Protein AF-D4M5F4-F1 (afdb_monomer_lite)

Structure (mmCIF, N/CA/C/O backbone):
data_AF-D4M5F4-F1
#
_entry.id   AF-D4M5F4-F1
#
loop_
_atom_site.group_PDB
_atom_site.id
_atom_site.type_symbol
_atom_site.label_atom_id
_atom_site.label_alt_id
_atom_site.label_comp_id
_atom_site.label_asym_id
_atom_site.label_entity_id
_atom_site.label_seq_id
_atom_site.pdbx_PDB_ins_code
_atom_site.Cartn_x
_atom_site.Cartn_y
_atom_site.Cartn_z
_atom_site.occupancy
_atom_site.B_iso_or_equiv
_atom_site.auth_seq_id
_atom_site.auth_comp_id
_atom_site.auth_asym_id
_atom_site.auth_atom_id
_atom_site.pdbx_PDB_model_num
ATOM 1 N N . MET A 1 1 ? 16.122 -7.201 18.922 1.00 44.66 1 MET A N 1
ATOM 2 C CA . MET A 1 1 ? 15.321 -6.010 19.275 1.00 44.66 1 MET A CA 1
ATOM 3 C C . MET A 1 1 ? 13.941 -6.218 18.675 1.00 44.66 1 MET A C 1
ATOM 5 O O . MET A 1 1 ? 13.839 -6.291 17.459 1.00 44.66 1 MET A O 1
ATOM 9 N N . THR A 1 2 ? 12.911 -6.448 19.488 1.00 45.41 2 THR A N 1
ATOM 10 C CA . THR A 1 2 ? 11.546 -6.635 18.977 1.00 45.41 2 THR A CA 1
ATOM 11 C C . THR A 1 2 ? 11.038 -5.280 18.505 1.00 45.41 2 THR A C 1
ATOM 13 O O . THR A 1 2 ? 10.791 -4.398 19.324 1.00 45.41 2 THR A O 1
ATOM 16 N N . THR A 1 3 ? 10.941 -5.070 17.193 1.00 58.53 3 THR A N 1
ATOM 17 C CA . THR A 1 3 ? 10.332 -3.855 16.645 1.00 58.53 3 THR A CA 1
ATOM 18 C C . THR A 1 3 ? 8.853 -3.871 17.018 1.00 58.53 3 THR A C 1
ATOM 20 O O . THR A 1 3 ? 8.073 -4.641 16.456 1.00 58.53 3 THR A O 1
ATOM 23 N N . TYR A 1 4 ? 8.460 -3.072 18.011 1.00 69.38 4 TYR A N 1
ATOM 24 C CA . TYR A 1 4 ? 7.067 -2.972 18.434 1.00 69.38 4 TYR A CA 1
ATOM 25 C C . TYR A 1 4 ? 6.249 -2.287 17.340 1.00 69.38 4 TYR A C 1
ATOM 27 O O . TYR A 1 4 ? 6.247 -1.065 17.201 1.00 69.38 4 TYR A O 1
ATOM 35 N N . ARG A 1 5 ? 5.537 -3.096 16.557 1.00 83.81 5 ARG A N 1
ATOM 36 C CA . ARG A 1 5 ? 4.555 -2.627 15.583 1.00 83.81 5 ARG A CA 1
ATOM 37 C C . ARG A 1 5 ? 3.317 -2.151 16.339 1.00 83.81 5 ARG A C 1
ATOM 39 O O . ARG A 1 5 ? 2.621 -2.947 16.968 1.00 83.81 5 ARG A O 1
ATOM 46 N N . THR A 1 6 ? 3.037 -0.854 16.313 1.00 88.44 6 THR A N 1
ATOM 47 C CA . THR A 1 6 ? 1.897 -0.263 17.041 1.00 88.44 6 THR A CA 1
ATOM 48 C C . THR A 1 6 ? 0.865 0.365 16.117 1.00 88.44 6 THR A C 1
ATOM 50 O O . THR A 1 6 ? -0.289 0.506 16.524 1.00 88.44 6 THR A O 1
ATOM 53 N N . LYS A 1 7 ? 1.249 0.676 14.874 1.00 93.06 7 LYS A N 1
ATOM 54 C CA . LYS A 1 7 ? 0.436 1.451 13.937 1.00 93.06 7 LYS A CA 1
ATOM 55 C C . LYS A 1 7 ? -0.556 0.598 13.153 1.00 93.06 7 LYS A C 1
ATOM 57 O O . LYS A 1 7 ? -0.426 -0.629 13.068 1.00 93.06 7 LYS A O 1
ATOM 62 N N . THR A 1 8 ? -1.542 1.270 12.580 1.00 94.19 8 THR A N 1
ATOM 63 C CA . THR A 1 8 ? -2.450 0.722 11.578 1.00 94.19 8 THR A CA 1
ATOM 64 C C . THR A 1 8 ? -2.150 1.403 10.257 1.00 94.19 8 THR A C 1
ATOM 66 O O . THR A 1 8 ? -2.152 2.624 10.174 1.00 94.19 8 THR A O 1
ATOM 69 N N . TYR A 1 9 ? -1.865 0.603 9.239 1.00 94.62 9 TYR A N 1
ATOM 70 C CA . TYR A 1 9 ? -1.659 1.082 7.885 1.00 94.62 9 TYR A CA 1
ATOM 71 C C . TYR A 1 9 ? -2.995 1.071 7.149 1.00 94.62 9 TYR A C 1
ATOM 73 O O . TYR A 1 9 ? -3.608 0.008 7.065 1.00 94.62 9 TYR A O 1
ATOM 81 N N . ILE A 1 10 ? -3.433 2.209 6.617 1.00 94.19 10 ILE A N 1
ATOM 82 C CA . ILE A 1 10 ? -4.655 2.309 5.811 1.00 94.19 10 ILE A CA 1
ATOM 83 C C . ILE A 1 10 ? -4.261 2.462 4.341 1.00 94.19 10 ILE A C 1
ATOM 85 O O . ILE A 1 10 ? -3.580 3.412 3.978 1.00 94.19 10 ILE A O 1
ATOM 89 N N . ALA A 1 11 ? -4.669 1.513 3.506 1.00 93.19 11 ALA A N 1
ATOM 90 C CA . ALA A 1 11 ? -4.480 1.538 2.062 1.00 93.19 11 ALA A CA 1
ATOM 91 C C . ALA A 1 11 ? -5.835 1.663 1.363 1.00 93.19 11 ALA A C 1
ATOM 93 O O . ALA A 1 11 ? -6.812 1.038 1.778 1.00 93.19 11 ALA A O 1
ATOM 94 N N . GLY A 1 12 ? -5.881 2.427 0.279 1.00 90.81 12 GLY A N 1
ATOM 95 C CA . GLY A 1 12 ? -7.082 2.649 -0.517 1.00 90.81 12 GLY A CA 1
ATOM 96 C C . GLY A 1 12 ? -6.772 3.505 -1.736 1.00 90.81 12 GLY A C 1
ATOM 97 O O . GLY A 1 12 ? -5.662 4.026 -1.878 1.00 90.81 12 GLY A O 1
ATOM 98 N N . ASP A 1 13 ? -7.750 3.630 -2.626 1.00 88.25 13 ASP A N 1
ATOM 99 C CA . ASP A 1 13 ? -7.685 4.604 -3.708 1.00 88.25 13 ASP A CA 1
ATOM 100 C C . ASP A 1 13 ? -8.030 5.980 -3.133 1.00 88.25 13 ASP A C 1
ATOM 102 O O . ASP A 1 13 ? -9.199 6.327 -3.032 1.00 88.25 13 ASP A O 1
ATOM 106 N N . TRP A 1 14 ? -7.026 6.738 -2.683 1.00 80.12 14 TRP A N 1
ATOM 107 C CA . TRP A 1 14 ? -7.248 8.020 -2.002 1.00 80.12 14 TRP A CA 1
ATOM 108 C C . TRP A 1 14 ? -8.072 9.015 -2.826 1.00 80.12 14 TRP A C 1
ATOM 110 O O . TRP A 1 14 ? -8.826 9.773 -2.232 1.00 80.12 14 TRP A O 1
ATOM 120 N N . ASP A 1 15 ? -8.003 8.971 -4.160 1.00 82.62 15 ASP A N 1
ATOM 121 C CA . ASP A 1 15 ? -8.770 9.881 -5.020 1.00 82.62 15 ASP A CA 1
ATOM 122 C C . ASP A 1 15 ? -10.278 9.567 -5.000 1.00 82.62 15 ASP A C 1
ATOM 124 O O . ASP A 1 15 ? -11.109 10.456 -5.188 1.00 82.62 15 ASP A O 1
ATOM 128 N N . HIS A 1 16 ? -10.648 8.303 -4.770 1.00 82.44 16 HIS A N 1
ATOM 129 C CA . HIS A 1 16 ? -12.034 7.832 -4.862 1.00 82.44 16 HIS A CA 1
ATOM 130 C C . HIS A 1 16 ? -12.624 7.372 -3.525 1.00 82.44 16 HIS A C 1
ATOM 132 O O . HIS A 1 16 ? -13.846 7.351 -3.385 1.00 82.44 16 HIS A O 1
ATOM 138 N N . ASP A 1 17 ? -11.792 7.007 -2.550 1.00 84.56 17 ASP A N 1
ATOM 139 C CA . ASP A 1 17 ? -12.151 6.376 -1.273 1.00 84.56 17 ASP A CA 1
ATOM 140 C C . ASP A 1 17 ? -11.797 7.251 -0.051 1.00 84.56 17 ASP A C 1
ATOM 142 O O . ASP A 1 17 ? -11.852 6.777 1.089 1.00 84.56 17 ASP A O 1
ATOM 146 N N . GLU A 1 18 ? -11.447 8.526 -0.259 1.00 86.62 18 GLU A N 1
ATOM 147 C CA . GLU A 1 18 ? -11.066 9.460 0.812 1.00 86.62 18 GLU A CA 1
ATOM 148 C C . GLU A 1 18 ? -12.129 9.566 1.916 1.00 86.62 18 GLU A C 1
ATOM 150 O O . GLU A 1 18 ? -11.822 9.584 3.104 1.00 86.62 18 GLU A O 1
ATOM 155 N N . ASP A 1 19 ? -13.408 9.583 1.545 1.00 88.38 19 ASP A N 1
ATOM 156 C CA . ASP A 1 19 ? -14.544 9.632 2.468 1.00 88.38 19 ASP A CA 1
ATOM 157 C C . ASP A 1 19 ? -14.581 8.431 3.426 1.00 88.38 19 ASP A C 1
ATOM 159 O O . ASP A 1 19 ? -14.917 8.591 4.603 1.00 88.38 19 ASP A O 1
ATOM 163 N N . ALA A 1 20 ? -14.205 7.239 2.955 1.00 89.31 20 ALA A N 1
ATOM 164 C CA . ALA A 1 20 ? -14.119 6.041 3.781 1.00 89.31 20 ALA A CA 1
ATOM 165 C C . ALA A 1 20 ? -12.938 6.124 4.759 1.00 89.31 20 ALA A C 1
ATOM 167 O O . ALA A 1 20 ? -13.088 5.757 5.928 1.00 89.31 20 ALA A O 1
ATOM 168 N N . VAL A 1 21 ? -11.795 6.662 4.318 1.00 89.44 21 VAL A N 1
ATOM 169 C CA . VAL A 1 21 ? -10.643 6.929 5.194 1.00 89.44 21 VAL A CA 1
ATOM 170 C C . VAL A 1 21 ? -11.017 7.961 6.260 1.00 89.44 21 VAL A C 1
ATOM 172 O O . VAL A 1 21 ? -10.882 7.705 7.457 1.00 89.44 21 VAL A O 1
ATOM 175 N N . ASN A 1 22 ? -11.603 9.083 5.846 1.00 90.12 22 ASN A N 1
ATOM 176 C CA . ASN A 1 22 ? -12.067 10.149 6.729 1.00 90.12 22 ASN A CA 1
ATOM 177 C C . ASN A 1 22 ? -13.099 9.636 7.745 1.00 90.12 22 ASN A C 1
ATOM 179 O O . ASN A 1 22 ? -13.077 10.028 8.913 1.00 90.12 22 ASN A O 1
ATOM 183 N N . LYS A 1 23 ? -13.978 8.707 7.347 1.00 90.69 23 LYS A N 1
ATOM 184 C CA . LYS A 1 23 ? -14.933 8.071 8.264 1.00 90.69 23 LYS A CA 1
ATOM 185 C C . LYS A 1 23 ? -14.244 7.207 9.322 1.00 90.69 23 LYS A C 1
ATOM 187 O O . LYS A 1 23 ? -14.662 7.243 10.478 1.00 90.69 23 LYS A O 1
ATOM 192 N N . LEU A 1 24 ? -13.191 6.468 8.960 1.00 90.75 24 LEU A N 1
ATOM 193 C CA . LEU A 1 24 ? -12.401 5.693 9.922 1.00 90.75 24 LEU A CA 1
ATOM 194 C C . LEU A 1 24 ? -11.733 6.595 10.962 1.00 90.75 24 LEU A C 1
ATOM 196 O O . LEU A 1 24 ? -11.786 6.265 12.145 1.00 90.75 24 LEU A O 1
ATOM 200 N N . HIS A 1 25 ? -11.168 7.734 10.547 1.00 91.38 25 HIS A N 1
ATOM 201 C CA . HIS A 1 25 ? -10.618 8.722 11.481 1.00 91.38 25 HIS A CA 1
ATOM 202 C C . HIS A 1 25 ? -11.704 9.300 12.397 1.00 91.38 25 HIS A C 1
ATOM 204 O O . HIS A 1 25 ? -11.543 9.293 13.612 1.00 91.38 25 HIS A O 1
ATOM 210 N N . GLN A 1 26 ? -12.870 9.671 11.855 1.00 90.56 26 GLN A N 1
ATOM 211 C CA . GLN A 1 26 ? -13.995 10.154 12.672 1.00 90.56 26 GLN A CA 1
ATOM 212 C C . GLN A 1 26 ? -14.444 9.137 13.729 1.00 90.56 26 GLN A C 1
ATOM 214 O O . GLN A 1 26 ? -14.779 9.516 14.849 1.00 90.56 26 GLN A O 1
ATOM 219 N N . TRP A 1 27 ? -14.483 7.845 13.393 1.00 90.19 27 TRP A N 1
ATOM 220 C CA . TRP A 1 27 ? -14.821 6.801 14.364 1.00 90.19 27 TRP A CA 1
ATOM 221 C C . TRP A 1 27 ? -13.722 6.568 15.394 1.00 90.19 27 TRP A C 1
ATOM 223 O O . TRP A 1 27 ? -14.041 6.255 16.535 1.00 90.19 27 TRP A O 1
ATOM 233 N N . ASN A 1 28 ? -12.460 6.727 15.001 1.00 91.62 28 ASN A N 1
ATOM 234 C CA . ASN A 1 28 ? -11.304 6.615 15.884 1.00 91.62 28 ASN A CA 1
ATOM 235 C C . ASN A 1 28 ? -11.243 7.734 16.930 1.00 91.62 28 ASN A C 1
ATOM 237 O O . ASN A 1 28 ? -10.854 7.492 18.068 1.00 91.62 28 ASN A O 1
ATOM 241 N N . ASP A 1 29 ? -11.643 8.942 16.536 1.00 89.06 29 ASP A N 1
ATOM 242 C CA . ASP A 1 29 ? -11.613 10.135 17.389 1.00 89.06 29 ASP A CA 1
ATOM 243 C C . ASP A 1 29 ? -12.891 10.280 18.235 1.00 89.06 29 ASP A C 1
ATOM 245 O O . ASP A 1 29 ? -12.997 11.145 19.106 1.00 89.06 29 ASP A O 1
ATOM 249 N N . SER A 1 30 ? -13.892 9.435 17.981 1.00 86.44 30 SER A N 1
ATOM 250 C CA . SER A 1 30 ? -15.173 9.452 18.672 1.00 86.44 30 SER A CA 1
ATOM 251 C C . SER A 1 30 ? -15.179 8.551 19.906 1.00 86.44 30 SER A C 1
ATOM 253 O O . SER A 1 30 ? -14.795 7.389 19.853 1.00 86.44 30 SER A O 1
ATOM 255 N N . ASN A 1 31 ? -15.781 9.034 20.995 1.00 81.00 31 ASN A N 1
ATOM 256 C CA . ASN A 1 31 ? -16.032 8.230 22.199 1.00 81.00 31 ASN A CA 1
ATOM 257 C C . ASN A 1 31 ? -17.216 7.250 22.055 1.00 81.00 31 ASN A C 1
ATOM 259 O O . ASN A 1 31 ? -17.548 6.543 23.005 1.00 81.00 31 ASN A O 1
ATOM 263 N N . HIS A 1 32 ? -17.891 7.225 20.900 1.00 81.12 32 HIS A N 1
ATOM 264 C CA . HIS A 1 32 ? -19.058 6.368 20.664 1.00 81.12 32 HIS A CA 1
ATOM 265 C C . HIS A 1 32 ? -18.694 4.945 20.222 1.00 81.12 32 HIS A C 1
ATOM 267 O O . HIS A 1 32 ? -19.556 4.067 20.239 1.00 81.12 32 HIS A O 1
ATOM 273 N N . TRP A 1 33 ? -17.439 4.702 19.837 1.00 82.12 33 TRP A N 1
ATOM 274 C CA . TRP A 1 33 ? -16.985 3.419 19.307 1.00 82.12 33 TRP A CA 1
ATOM 275 C C . TRP A 1 33 ? -15.771 2.923 20.083 1.00 82.12 33 TRP A C 1
ATOM 277 O O . TRP A 1 33 ? -14.860 3.682 20.391 1.00 82.12 33 TRP A O 1
ATOM 287 N N . SER A 1 34 ? -15.698 1.618 20.349 1.00 83.25 34 SER A N 1
ATOM 288 C CA . SER A 1 34 ? -14.492 0.986 20.907 1.00 83.25 34 SER A CA 1
ATOM 289 C C . SER A 1 34 ? -13.423 0.754 19.826 1.00 83.25 34 SER A C 1
ATOM 291 O O . SER A 1 34 ? -12.882 -0.347 19.695 1.00 83.25 34 SER A O 1
ATOM 293 N N . LEU A 1 35 ? -13.153 1.777 19.010 1.00 83.81 35 LEU A N 1
ATOM 294 C CA . LEU A 1 35 ? -12.150 1.774 17.952 1.00 83.81 35 LEU A CA 1
ATOM 295 C C . LEU A 1 35 ? -11.024 2.731 18.341 1.00 83.81 35 LEU A C 1
ATOM 297 O O . LEU A 1 35 ? -11.251 3.913 18.550 1.00 83.81 35 LEU A O 1
ATOM 301 N N . THR A 1 36 ? -9.799 2.216 18.422 1.00 87.94 36 THR A N 1
ATOM 302 C CA . THR A 1 36 ? -8.610 3.048 18.637 1.00 87.94 36 THR A CA 1
ATOM 303 C C . THR A 1 36 ? -7.443 2.492 17.833 1.00 87.94 36 THR A C 1
ATOM 305 O O . THR A 1 36 ? -7.062 1.321 17.965 1.00 87.94 36 THR A O 1
ATOM 308 N N . PHE A 1 37 ? -6.859 3.334 16.993 1.00 91.06 37 PHE A N 1
ATOM 309 C CA . PHE A 1 37 ? -5.663 3.073 16.220 1.00 91.06 37 PHE A CA 1
ATOM 310 C C . PHE A 1 37 ? -4.834 4.346 16.052 1.00 91.06 37 PHE A C 1
ATOM 312 O O . PHE A 1 37 ? -5.321 5.460 16.210 1.00 91.06 37 PHE A O 1
ATOM 319 N N . THR A 1 38 ? -3.557 4.161 15.727 1.00 91.69 38 THR A N 1
ATOM 320 C CA . THR A 1 38 ? -2.685 5.252 15.291 1.00 91.69 38 THR A CA 1
ATOM 321 C C . THR A 1 38 ? -2.300 5.002 13.847 1.00 91.69 38 THR A C 1
ATOM 323 O O . THR A 1 38 ? -1.795 3.913 13.547 1.00 91.69 38 THR A O 1
ATOM 326 N N . ASP A 1 39 ? -2.549 5.968 12.970 1.00 91.00 39 ASP A N 1
ATOM 327 C CA . ASP A 1 39 ? -2.269 5.817 11.547 1.00 91.00 39 ASP A CA 1
ATOM 328 C C . ASP A 1 39 ? -0.754 5.806 11.288 1.00 91.00 39 ASP A C 1
ATOM 330 O O . ASP A 1 39 ? 0.027 6.550 11.886 1.00 91.00 39 ASP A O 1
ATOM 334 N N . ALA A 1 40 ? -0.314 4.911 10.410 1.00 91.25 40 ALA A N 1
ATOM 335 C CA . ALA A 1 40 ? 1.057 4.864 9.930 1.00 91.25 40 ALA A CA 1
ATOM 336 C C . ALA A 1 40 ? 1.401 6.040 8.999 1.00 91.25 40 ALA A C 1
ATOM 338 O O . ALA A 1 40 ? 2.580 6.365 8.857 1.00 91.25 40 ALA A O 1
ATOM 339 N N . HIS A 1 41 ? 0.411 6.686 8.379 1.00 85.62 41 HIS A N 1
ATOM 340 C CA . HIS A 1 41 ? 0.600 7.826 7.476 1.00 85.62 41 HIS A CA 1
ATOM 341 C C . HIS A 1 41 ? 1.083 9.091 8.196 1.00 85.62 41 HIS A C 1
ATOM 343 O O . HIS A 1 41 ? 1.768 9.905 7.585 1.00 85.62 41 HIS A O 1
ATOM 349 N N . GLU A 1 42 ? 0.872 9.191 9.510 1.00 82.62 42 GLU A N 1
ATOM 350 C CA . GLU A 1 42 ? 1.406 10.271 10.353 1.00 82.62 42 GLU A CA 1
ATOM 351 C C . GLU A 1 42 ? 2.933 10.198 10.554 1.00 82.62 42 GLU A C 1
ATOM 353 O O . GLU A 1 42 ? 3.557 11.175 10.959 1.00 82.62 42 GLU A O 1
ATOM 358 N N . LEU A 1 43 ? 3.568 9.046 10.290 1.00 73.56 43 LEU A N 1
ATOM 359 C CA . LEU A 1 43 ? 4.997 8.841 10.573 1.00 73.56 43 LEU A CA 1
ATOM 360 C C . LEU A 1 43 ? 5.936 9.559 9.603 1.00 73.56 43 LEU A C 1
ATOM 362 O O . LEU A 1 43 ? 7.094 9.808 9.939 1.00 73.56 43 LEU A O 1
ATOM 366 N N . THR A 1 44 ? 5.491 9.817 8.377 1.00 67.56 44 THR A N 1
ATOM 367 C CA . THR A 1 44 ? 6.347 10.383 7.332 1.00 67.56 44 THR A CA 1
ATOM 368 C C . THR A 1 44 ? 5.538 11.306 6.440 1.00 67.56 44 THR A C 1
ATOM 370 O O . THR A 1 44 ? 4.600 10.847 5.792 1.00 67.56 44 THR A O 1
ATOM 373 N N . GLN A 1 45 ? 5.957 12.564 6.327 1.00 58.09 45 GLN A N 1
ATOM 374 C CA . GLN A 1 45 ? 5.444 13.464 5.298 1.00 58.09 45 GLN A CA 1
ATOM 375 C C . GLN A 1 45 ? 5.980 13.024 3.927 1.00 58.09 45 GLN A C 1
ATOM 377 O O . GLN A 1 45 ? 7.175 12.748 3.772 1.00 58.09 45 GLN A O 1
ATOM 382 N N . ALA A 1 46 ? 5.094 12.893 2.941 1.00 55.09 46 ALA A N 1
ATOM 383 C CA . ALA A 1 46 ? 5.487 12.674 1.554 1.00 55.09 46 ALA A CA 1
ATOM 384 C C . ALA A 1 46 ? 5.841 14.030 0.927 1.00 55.09 46 ALA A C 1
ATOM 386 O O . ALA A 1 46 ? 5.051 14.963 1.010 1.00 55.09 46 ALA A O 1
ATOM 387 N N . ASN A 1 47 ? 7.023 14.144 0.315 1.00 51.78 47 ASN A N 1
ATOM 388 C CA . ASN A 1 47 ? 7.385 15.317 -0.485 1.00 51.78 47 ASN A CA 1
ATOM 389 C C . ASN A 1 47 ? 6.990 15.086 -1.949 1.00 51.78 47 ASN A C 1
ATOM 391 O O . ASN A 1 47 ? 7.280 14.029 -2.515 1.00 51.78 47 ASN A O 1
ATOM 395 N N . ASP A 1 48 ? 6.389 16.104 -2.557 1.00 52.94 48 ASP A N 1
ATOM 396 C CA . ASP A 1 48 ? 5.684 16.055 -3.849 1.00 52.94 48 ASP A CA 1
ATOM 397 C C . ASP A 1 48 ? 6.596 15.813 -5.077 1.00 52.94 48 ASP A C 1
ATOM 399 O O . ASP A 1 48 ? 6.146 15.482 -6.166 1.00 52.94 48 ASP A O 1
ATOM 403 N N . SER A 1 49 ? 7.920 15.909 -4.912 1.00 58.25 49 SER A N 1
ATOM 404 C CA . SER A 1 49 ? 8.918 15.683 -5.976 1.00 58.25 49 SER A CA 1
ATOM 405 C C . SER A 1 49 ? 9.509 14.265 -5.999 1.00 58.25 49 SER A C 1
ATOM 407 O O . SER A 1 49 ? 10.548 14.013 -6.621 1.00 58.25 49 SER A O 1
ATOM 409 N N . SER A 1 50 ? 8.899 13.323 -5.278 1.00 69.69 50 SER A N 1
ATOM 410 C CA . SER A 1 50 ? 9.479 12.001 -5.056 1.00 69.69 50 SER A CA 1
ATOM 411 C C . SER A 1 50 ? 9.230 11.027 -6.215 1.00 69.69 50 SER A C 1
ATOM 413 O O . SER A 1 50 ? 8.147 10.925 -6.777 1.00 69.69 50 SER A O 1
ATOM 415 N N . LEU A 1 51 ? 10.270 10.270 -6.581 1.00 84.50 51 LEU A N 1
ATOM 416 C CA . LEU A 1 51 ? 10.154 9.172 -7.543 1.00 84.50 51 LEU A CA 1
ATOM 417 C C . LEU A 1 51 ? 9.256 8.063 -6.975 1.00 84.50 51 LEU A C 1
ATOM 419 O O . LEU A 1 51 ? 9.327 7.773 -5.780 1.00 84.50 51 LEU A O 1
ATOM 423 N N . ASN A 1 52 ? 8.527 7.347 -7.837 1.00 89.69 52 ASN A N 1
ATOM 424 C CA . ASN A 1 52 ? 7.659 6.233 -7.419 1.00 89.69 52 ASN A CA 1
ATOM 425 C C . ASN A 1 52 ? 8.397 5.182 -6.564 1.00 89.69 52 ASN A C 1
ATOM 427 O O . ASN A 1 52 ? 7.837 4.649 -5.607 1.00 89.69 52 ASN A O 1
ATOM 431 N N . CYS A 1 53 ? 9.671 4.901 -6.861 1.00 87.62 53 CYS A N 1
ATOM 432 C CA . CYS A 1 53 ? 10.499 3.999 -6.053 1.00 87.62 53 CYS A CA 1
ATOM 433 C C . CYS A 1 53 ? 10.801 4.560 -4.651 1.00 87.62 53 CYS A 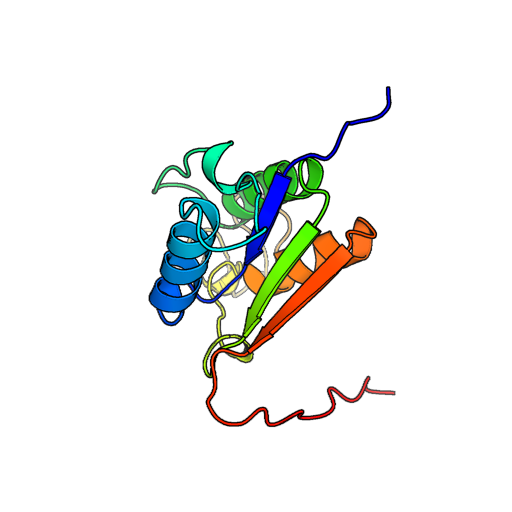C 1
ATOM 435 O O . CYS A 1 53 ? 10.743 3.819 -3.669 1.00 87.62 53 CYS A O 1
ATOM 437 N N . SER A 1 54 ? 11.067 5.864 -4.536 1.00 87.75 54 SER A N 1
ATOM 438 C CA . SER A 1 54 ? 11.264 6.548 -3.254 1.00 87.75 54 SER A CA 1
ATOM 439 C C . SER A 1 54 ? 9.980 6.567 -2.425 1.00 87.75 54 SER A C 1
ATOM 441 O O . SER A 1 54 ? 10.029 6.347 -1.214 1.00 87.75 54 SER A O 1
ATOM 443 N N . ILE A 1 55 ? 8.827 6.755 -3.076 1.00 89.31 55 ILE A N 1
ATOM 444 C CA . ILE A 1 55 ? 7.515 6.659 -2.428 1.00 89.31 55 ILE A CA 1
ATOM 445 C C . ILE A 1 55 ? 7.317 5.242 -1.892 1.00 89.31 55 ILE A C 1
ATOM 447 O O . ILE A 1 55 ? 7.110 5.085 -0.693 1.00 89.31 55 ILE A O 1
ATOM 451 N N . LYS A 1 56 ? 7.506 4.201 -2.713 1.00 91.38 56 LYS A N 1
ATOM 452 C CA . LYS A 1 56 ? 7.426 2.794 -2.274 1.00 91.38 56 LYS A CA 1
ATOM 453 C C . LYS A 1 56 ? 8.351 2.478 -1.095 1.00 91.38 56 LYS A C 1
ATOM 455 O O . LYS A 1 56 ? 7.942 1.785 -0.167 1.00 91.38 56 LYS A O 1
ATOM 460 N N . ALA A 1 57 ? 9.561 3.037 -1.068 1.00 89.69 57 ALA A N 1
ATOM 461 C CA . ALA A 1 57 ? 10.455 2.906 0.082 1.00 89.69 57 ALA A CA 1
ATOM 462 C C . ALA A 1 57 ? 9.881 3.561 1.358 1.00 89.69 57 ALA A C 1
ATOM 464 O O . ALA A 1 57 ? 10.009 3.000 2.446 1.00 89.69 57 ALA A O 1
ATOM 465 N N . SER A 1 58 ? 9.213 4.713 1.241 1.00 89.56 58 SER A N 1
ATOM 466 C CA . SER A 1 58 ? 8.481 5.346 2.351 1.00 89.56 58 SER A CA 1
ATOM 467 C C . SER A 1 58 ? 7.283 4.500 2.807 1.00 89.56 58 SER A C 1
ATOM 469 O O . SER A 1 58 ? 7.125 4.265 4.007 1.00 89.56 58 SER A O 1
ATOM 471 N N . LEU A 1 59 ? 6.499 3.949 1.870 1.00 91.81 59 LEU A N 1
ATOM 472 C CA . LEU A 1 59 ? 5.386 3.037 2.172 1.00 91.81 59 LEU A CA 1
ATOM 473 C C . LEU A 1 59 ? 5.877 1.806 2.944 1.00 91.81 59 LEU A C 1
ATOM 475 O O . LEU A 1 59 ? 5.265 1.412 3.935 1.00 91.81 59 LEU A O 1
ATOM 479 N N . LYS A 1 60 ? 7.032 1.245 2.561 1.00 91.62 60 LYS A N 1
ATOM 480 C CA . LYS A 1 60 ? 7.644 0.116 3.271 1.00 91.62 60 LYS A CA 1
ATOM 481 C C . LYS A 1 60 ? 8.010 0.460 4.716 1.00 91.62 60 LYS A C 1
ATOM 483 O O . LYS A 1 60 ? 7.713 -0.332 5.604 1.00 91.62 60 LYS A O 1
ATOM 488 N N . LYS A 1 61 ? 8.586 1.641 4.971 1.00 90.62 61 LYS A N 1
ATOM 489 C CA . LYS A 1 61 ? 8.900 2.098 6.340 1.00 90.62 61 LYS A CA 1
ATOM 490 C C . LYS A 1 61 ? 7.644 2.202 7.208 1.00 90.62 61 LYS A C 1
ATOM 492 O O . LYS A 1 61 ? 7.651 1.770 8.356 1.00 90.62 61 LYS A O 1
ATOM 497 N N . ARG A 1 62 ? 6.555 2.736 6.648 1.00 91.44 62 ARG A N 1
ATOM 498 C CA . ARG A 1 62 ? 5.249 2.815 7.322 1.00 91.44 62 ARG A CA 1
ATOM 499 C C . ARG A 1 62 ? 4.662 1.426 7.591 1.00 91.44 62 ARG A C 1
ATOM 501 O O . ARG A 1 62 ? 4.168 1.170 8.689 1.00 91.44 62 ARG A O 1
ATOM 508 N N . MET A 1 63 ? 4.775 0.505 6.633 1.00 92.50 63 MET A N 1
ATOM 509 C CA . MET A 1 63 ? 4.367 -0.893 6.802 1.00 92.50 63 MET A CA 1
ATOM 510 C C . MET A 1 63 ? 5.151 -1.584 7.928 1.00 92.50 63 MET A C 1
ATOM 512 O O . MET A 1 63 ? 4.562 -2.267 8.760 1.00 92.50 63 MET A O 1
ATOM 516 N N . ASP A 1 64 ? 6.461 -1.347 8.019 1.00 91.12 64 ASP A N 1
ATOM 517 C CA . ASP A 1 64 ? 7.325 -1.955 9.041 1.00 91.12 64 ASP A CA 1
ATOM 518 C C . ASP A 1 64 ? 6.983 -1.526 10.474 1.00 91.12 64 ASP A C 1
ATOM 520 O O . ASP A 1 64 ? 7.245 -2.275 11.418 1.00 91.12 64 ASP A O 1
ATOM 524 N N . ALA A 1 65 ? 6.344 -0.364 10.641 1.00 91.00 65 ALA A N 1
ATOM 525 C CA . ALA A 1 65 ? 5.826 0.120 11.920 1.00 91.00 65 ALA A CA 1
ATOM 526 C C . ALA A 1 65 ? 4.403 -0.387 12.247 1.00 91.00 65 ALA A C 1
ATOM 528 O O . ALA A 1 65 ? 3.891 -0.149 13.350 1.00 91.00 65 ALA A O 1
ATOM 529 N N . SER A 1 66 ? 3.748 -1.074 11.307 1.00 92.94 66 SER A N 1
ATOM 530 C CA . SER A 1 66 ? 2.317 -1.376 11.355 1.00 92.94 66 SER A CA 1
ATOM 531 C C . SER A 1 66 ? 2.026 -2.807 11.790 1.00 92.94 66 SER A C 1
ATOM 533 O O . SER A 1 66 ? 2.576 -3.766 11.263 1.00 92.94 66 SER A O 1
ATOM 535 N N . LYS A 1 67 ? 1.127 -2.969 12.766 1.00 93.56 67 LYS A N 1
ATOM 536 C CA . LYS A 1 67 ? 0.652 -4.283 13.254 1.00 93.56 67 LYS A CA 1
ATOM 537 C C . LYS A 1 67 ? -0.621 -4.755 12.563 1.00 93.56 67 LYS A C 1
ATOM 539 O O . LYS A 1 67 ? -1.005 -5.916 12.699 1.00 93.56 67 LYS A O 1
ATOM 544 N N . ARG A 1 68 ? -1.311 -3.842 11.882 1.00 94.94 68 ARG A N 1
ATOM 545 C CA . ARG A 1 68 ? -2.548 -4.089 11.141 1.00 94.94 68 ARG A CA 1
ATOM 546 C C . ARG A 1 68 ? -2.474 -3.363 9.809 1.00 94.94 68 ARG A C 1
ATOM 548 O O . ARG A 1 68 ? -1.969 -2.244 9.755 1.00 94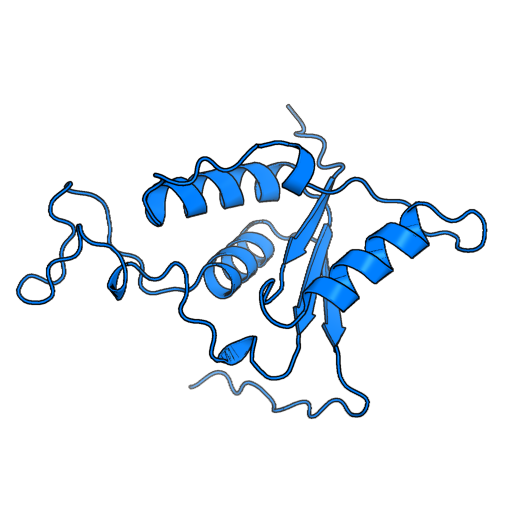.94 68 ARG A O 1
ATOM 555 N N . PHE A 1 69 ? -3.009 -4.000 8.781 1.00 96.00 69 PHE A N 1
ATOM 556 C CA . PHE A 1 69 ? -3.164 -3.444 7.448 1.00 96.00 69 PHE A CA 1
ATOM 557 C C . PHE A 1 69 ? -4.655 -3.434 7.114 1.00 96.00 69 PHE A C 1
ATOM 559 O O . PHE A 1 69 ? -5.296 -4.484 7.105 1.00 96.00 69 PHE A O 1
ATOM 566 N N . VAL A 1 70 ? -5.214 -2.249 6.907 1.00 95.69 70 VAL A N 1
ATOM 567 C CA . VAL A 1 70 ? -6.607 -2.026 6.527 1.00 95.69 70 VAL A CA 1
ATOM 568 C C . VAL A 1 70 ? -6.615 -1.656 5.053 1.00 95.69 70 VAL A C 1
ATOM 570 O O . VAL A 1 70 ? -6.051 -0.636 4.679 1.00 95.69 70 VAL A O 1
ATOM 573 N N . LEU A 1 71 ? -7.245 -2.484 4.227 1.00 95.38 7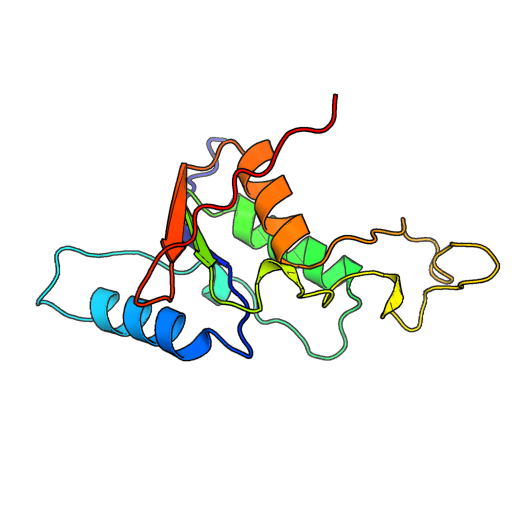1 LEU A N 1
ATOM 574 C CA . LEU A 1 71 ? -7.453 -2.210 2.811 1.00 95.38 71 LEU A CA 1
ATOM 575 C C . LEU A 1 71 ? -8.903 -1.790 2.586 1.00 95.38 71 LEU A C 1
ATOM 577 O O . LEU A 1 71 ? -9.816 -2.577 2.846 1.00 95.38 71 LEU A O 1
ATOM 581 N N . ILE A 1 72 ? -9.101 -0.584 2.068 1.00 92.81 72 ILE A N 1
ATOM 582 C CA . ILE A 1 72 ? -10.383 -0.114 1.554 1.00 92.81 72 ILE A CA 1
ATOM 583 C C . ILE A 1 72 ? -10.468 -0.504 0.078 1.00 92.81 72 ILE A C 1
ATOM 585 O O . ILE A 1 72 ? -9.552 -0.248 -0.702 1.00 92.81 72 ILE A O 1
ATOM 589 N N . VAL A 1 73 ? -11.553 -1.185 -0.281 1.00 91.12 73 VAL A N 1
ATOM 590 C CA . VAL A 1 73 ? -11.838 -1.646 -1.640 1.00 91.12 73 VAL A CA 1
ATOM 591 C C . VAL A 1 73 ? -13.114 -0.968 -2.126 1.00 91.12 73 VAL A C 1
ATOM 593 O O . VAL A 1 73 ? -14.218 -1.377 -1.751 1.00 91.12 73 VAL A O 1
ATOM 596 N N . GLY A 1 74 ? -12.944 0.064 -2.942 1.00 87.44 74 GLY A N 1
ATOM 597 C CA . GLY A 1 74 ? -13.966 0.661 -3.793 1.00 87.44 74 GLY A CA 1
ATOM 598 C C . GLY A 1 74 ? -13.966 0.067 -5.207 1.00 87.44 74 GLY A C 1
ATOM 599 O O . GLY A 1 74 ? -13.290 -0.925 -5.504 1.00 87.44 74 GLY A O 1
ATOM 600 N N . ASP A 1 75 ? -14.737 0.683 -6.101 1.00 85.00 75 ASP A N 1
ATOM 601 C CA . ASP A 1 75 ? -14.938 0.190 -7.470 1.00 85.00 75 ASP A CA 1
ATOM 602 C C . ASP A 1 75 ? -13.680 0.321 -8.350 1.00 85.00 75 ASP A C 1
ATOM 604 O O . ASP A 1 75 ? -13.420 -0.529 -9.207 1.00 85.00 75 ASP A O 1
ATOM 608 N N . SER A 1 76 ? -12.865 1.352 -8.115 1.00 84.38 76 SER A N 1
ATOM 609 C CA . SER A 1 76 ? -11.651 1.669 -8.881 1.00 84.38 76 SER A CA 1
ATOM 610 C C . SER A 1 76 ? -10.378 1.032 -8.319 1.00 84.38 76 SER A C 1
ATOM 612 O O . SER A 1 76 ? -9.370 0.961 -9.025 1.00 84.38 76 SER A O 1
ATOM 614 N N . THR A 1 77 ? -10.398 0.491 -7.093 1.00 83.06 77 THR A N 1
ATOM 615 C CA . THR A 1 77 ? -9.192 0.023 -6.379 1.00 83.06 77 THR A CA 1
ATOM 616 C C . THR A 1 77 ? -8.367 -0.985 -7.189 1.00 83.06 77 THR A C 1
ATOM 618 O O . THR A 1 77 ? -7.137 -0.974 -7.149 1.00 83.06 77 THR A O 1
ATOM 621 N N . LYS A 1 78 ? -9.020 -1.856 -7.973 1.00 85.44 78 LYS A N 1
ATOM 622 C CA . LYS A 1 78 ? -8.333 -2.853 -8.816 1.00 85.44 78 LYS A CA 1
ATOM 623 C C . LYS A 1 78 ? -7.660 -2.239 -10.051 1.00 85.44 78 LYS A C 1
ATOM 625 O O . LYS A 1 78 ? -6.698 -2.815 -10.558 1.00 85.44 78 LYS A O 1
ATOM 630 N N . THR A 1 79 ? -8.178 -1.124 -10.558 1.00 86.81 79 THR A N 1
ATOM 631 C CA . THR A 1 79 ? -7.704 -0.472 -11.787 1.00 86.81 79 THR A CA 1
ATOM 632 C C . THR A 1 79 ? -6.667 0.616 -11.528 1.00 86.81 79 THR A C 1
ATOM 634 O O . THR A 1 79 ? -6.068 1.100 -12.484 1.00 86.81 79 THR A O 1
ATOM 637 N N . VAL A 1 80 ? -6.404 0.973 -10.266 1.00 89.06 80 VAL A N 1
ATOM 638 C CA . VAL A 1 80 ? -5.363 1.944 -9.908 1.00 89.06 80 VAL A CA 1
ATOM 639 C C . VAL A 1 80 ? -3.996 1.459 -10.387 1.00 89.06 80 VAL A C 1
ATOM 641 O O . VAL A 1 80 ? -3.483 0.429 -9.942 1.00 89.06 80 VAL A O 1
ATOM 644 N N . THR A 1 81 ? -3.372 2.246 -11.263 1.00 92.31 81 THR A N 1
ATOM 645 C CA . THR A 1 81 ? -2.007 2.023 -11.768 1.00 92.31 81 THR A CA 1
ATOM 646 C C . THR A 1 81 ? -0.982 2.999 -11.188 1.00 92.31 81 THR A C 1
ATOM 648 O O . THR A 1 81 ? 0.216 2.844 -11.446 1.00 92.31 81 THR A O 1
ATOM 651 N N . ALA A 1 82 ? -1.428 3.989 -10.404 1.00 90.56 82 ALA A N 1
ATOM 652 C CA . ALA A 1 82 ? -0.568 4.971 -9.752 1.00 90.56 82 ALA A CA 1
ATOM 653 C C . ALA A 1 82 ? 0.542 4.279 -8.944 1.00 90.56 82 ALA A C 1
ATOM 655 O O . ALA A 1 82 ? 0.294 3.311 -8.224 1.00 90.56 82 ALA A O 1
ATOM 656 N N . GLY A 1 83 ? 1.783 4.739 -9.111 1.00 89.69 83 GLY A N 1
ATOM 657 C CA . GLY A 1 83 ? 2.975 4.145 -8.494 1.00 89.69 83 GLY A CA 1
ATOM 658 C C . GLY A 1 83 ? 3.709 3.099 -9.330 1.00 89.69 83 GLY A C 1
ATOM 659 O O . GLY A 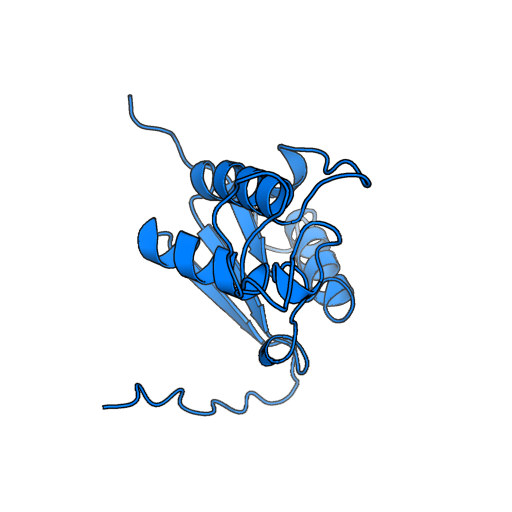1 83 ? 4.829 2.717 -8.981 1.00 89.69 83 GLY A O 1
ATOM 660 N N . SER A 1 84 ? 3.145 2.679 -10.464 1.00 93.81 84 SER A N 1
ATOM 661 C CA . SER A 1 84 ? 3.884 1.891 -11.452 1.00 93.81 84 SER A CA 1
ATOM 662 C C . SER A 1 84 ? 5.018 2.712 -12.072 1.00 93.81 84 SER A C 1
ATOM 664 O O . SER A 1 84 ? 4.854 3.899 -12.362 1.00 93.81 84 SER A O 1
ATOM 666 N N . CYS A 1 85 ? 6.177 2.094 -12.302 1.00 93.38 85 CYS A N 1
ATOM 667 C CA . CYS A 1 85 ? 7.303 2.752 -12.964 1.00 93.38 85 CYS A CA 1
ATOM 668 C C . CYS A 1 85 ? 6.983 3.204 -14.395 1.00 93.38 85 CYS A C 1
ATOM 670 O O . CYS A 1 85 ? 7.647 4.118 -14.861 1.00 93.38 85 CYS A O 1
ATOM 672 N N . VAL A 1 86 ? 5.959 2.655 -15.060 1.00 92.19 86 VAL A N 1
ATOM 673 C CA . VAL A 1 86 ? 5.553 3.112 -16.407 1.00 92.19 86 VAL A CA 1
ATOM 674 C C . VAL A 1 86 ? 5.131 4.580 -16.434 1.00 92.19 86 VAL A C 1
ATOM 676 O O . VAL A 1 86 ? 5.251 5.230 -17.464 1.00 92.19 86 VAL A O 1
ATOM 679 N N . TRP A 1 87 ? 4.685 5.108 -15.291 1.00 91.50 87 TRP A N 1
ATOM 680 C CA . TRP A 1 87 ? 4.298 6.510 -15.119 1.00 91.50 87 TRP A CA 1
ATOM 681 C C . TRP A 1 87 ? 5.444 7.387 -14.597 1.00 91.50 87 TRP A C 1
ATOM 683 O O . TRP A 1 87 ? 5.251 8.565 -14.318 1.00 91.50 87 TRP A O 1
ATOM 693 N N . CYS A 1 88 ? 6.640 6.824 -14.409 1.00 90.31 88 CYS A N 1
ATOM 694 C CA . CYS A 1 88 ? 7.802 7.556 -13.922 1.00 90.31 88 CYS A CA 1
ATOM 695 C C . CYS A 1 88 ? 8.555 8.186 -15.096 1.00 90.31 88 CYS A C 1
ATOM 697 O O . CYS A 1 88 ? 8.957 7.480 -16.016 1.00 90.31 88 CYS A O 1
ATOM 699 N N . GLY A 1 89 ? 8.876 9.481 -15.020 1.00 89.75 89 GLY A N 1
ATOM 700 C CA . GLY A 1 89 ? 9.672 10.156 -16.057 1.00 89.75 89 GLY A CA 1
ATOM 701 C C . GLY A 1 89 ? 11.092 9.596 -16.245 1.00 89.75 89 GLY A C 1
ATOM 702 O O . GLY A 1 89 ? 11.751 9.898 -17.230 1.00 89.75 89 GLY A O 1
ATOM 703 N N . SER A 1 90 ? 11.586 8.775 -15.309 1.00 90.75 90 SER A N 1
ATOM 704 C CA . SER A 1 90 ? 12.871 8.068 -15.443 1.00 90.75 90 SER A CA 1
ATOM 705 C C . SER A 1 90 ? 12.748 6.682 -16.092 1.00 90.75 90 SER A C 1
ATOM 707 O O . SER A 1 90 ? 13.755 5.997 -16.232 1.00 90.75 90 SER A O 1
ATOM 709 N N . TYR A 1 91 ? 11.549 6.226 -16.458 1.00 94.12 91 TYR A N 1
ATOM 710 C CA . TYR A 1 91 ? 11.356 4.943 -17.133 1.00 94.12 91 TYR A CA 1
ATOM 711 C C . TYR A 1 91 ? 11.552 5.074 -18.643 1.00 94.12 91 TYR A C 1
ATOM 713 O O . TYR A 1 91 ? 10.975 5.945 -19.287 1.00 94.12 91 TYR A O 1
ATOM 721 N N . ASN A 1 92 ? 12.359 4.180 -19.211 1.00 94.06 92 ASN A N 1
ATOM 722 C CA . ASN A 1 92 ? 12.564 4.067 -20.646 1.00 94.06 92 ASN A CA 1
ATOM 723 C C . ASN A 1 92 ? 11.808 2.840 -21.177 1.00 94.06 92 ASN A C 1
ATOM 725 O O . ASN A 1 92 ? 12.145 1.705 -20.842 1.00 94.06 92 ASN A O 1
ATOM 729 N N . SER A 1 93 ? 10.812 3.072 -22.033 1.00 93.56 93 SER A N 1
ATOM 730 C CA . SER A 1 93 ? 9.978 2.022 -22.631 1.00 93.56 93 SER A CA 1
ATOM 731 C C . SER A 1 93 ? 10.676 1.196 -23.717 1.00 93.56 93 SER A C 1
ATOM 733 O O . SER A 1 93 ? 10.218 0.100 -24.018 1.00 93.56 93 SER A O 1
ATOM 735 N N . HIS A 1 94 ? 11.783 1.678 -24.291 1.00 94.88 94 HIS A N 1
ATOM 736 C CA . HIS A 1 94 ? 12.544 0.950 -25.313 1.00 94.88 94 HIS A CA 1
ATOM 737 C C . HIS A 1 94 ? 13.497 -0.067 -24.684 1.00 94.88 94 HIS A C 1
ATOM 739 O O . HIS A 1 94 ? 13.672 -1.165 -25.203 1.00 94.88 94 HIS A O 1
ATOM 745 N N . THR A 1 95 ? 14.119 0.297 -23.559 1.00 95.50 95 THR A N 1
ATOM 746 C CA . THR A 1 95 ? 15.073 -0.564 -22.840 1.00 95.50 95 THR A CA 1
ATOM 747 C C . THR A 1 95 ? 14.457 -1.272 -21.636 1.00 95.50 95 THR A C 1
ATOM 749 O O . THR A 1 95 ? 15.122 -2.094 -21.011 1.00 95.50 95 THR A O 1
ATOM 752 N N . TYR A 1 96 ? 13.201 -0.958 -21.299 1.00 93.56 96 TYR A N 1
ATOM 753 C CA . TYR A 1 96 ? 12.483 -1.454 -20.120 1.00 93.56 96 TYR A CA 1
ATOM 754 C C . TYR A 1 96 ? 13.238 -1.212 -18.801 1.00 93.56 96 TYR A C 1
ATOM 756 O O . TYR A 1 96 ? 13.113 -1.983 -17.849 1.00 93.56 96 TYR A O 1
ATOM 764 N N . ALA A 1 97 ? 14.020 -0.129 -18.739 1.00 94.19 97 ALA A N 1
ATOM 765 C CA . ALA A 1 97 ? 14.924 0.180 -17.635 1.00 94.19 97 ALA A CA 1
ATOM 766 C C . ALA A 1 97 ? 14.690 1.586 -17.065 1.00 94.19 97 ALA A C 1
ATOM 768 O O . ALA A 1 97 ? 14.147 2.474 -17.724 1.00 94.19 97 ALA A O 1
ATOM 769 N N . CYS A 1 98 ? 15.129 1.802 -15.824 1.00 93.19 98 CYS A N 1
ATOM 770 C CA . CYS A 1 98 ? 15.165 3.129 -15.217 1.00 93.19 98 CYS A CA 1
ATOM 771 C C . CYS A 1 98 ? 16.465 3.841 -15.609 1.00 93.19 98 CYS A C 1
ATOM 773 O O . CYS A 1 98 ? 17.551 3.339 -15.324 1.00 93.19 98 CYS A O 1
ATOM 775 N N . SER A 1 99 ? 16.376 5.041 -16.181 1.00 93.25 99 SER A N 1
ATOM 776 C CA . SER A 1 99 ? 17.536 5.869 -16.541 1.00 93.25 99 SER A CA 1
ATOM 777 C C . SER A 1 99 ? 18.391 6.281 -15.337 1.00 93.25 99 SER A C 1
ATOM 779 O O . SER A 1 99 ? 19.556 6.624 -15.501 1.00 93.25 99 SER A O 1
ATOM 781 N N . LYS A 1 100 ? 17.841 6.196 -14.118 1.00 90.56 100 LYS A N 1
ATOM 782 C CA . LYS A 1 100 ? 18.559 6.417 -12.851 1.00 90.56 100 LYS A CA 1
ATOM 783 C C . LYS A 1 100 ? 19.203 5.148 -12.270 1.00 90.56 100 LYS A C 1
ATOM 785 O O . LYS A 1 100 ? 19.719 5.191 -11.160 1.00 90.56 100 LYS A O 1
ATOM 790 N N . GLY A 1 101 ? 19.140 4.012 -12.970 1.00 90.19 101 GLY A N 1
ATOM 791 C CA . GLY A 1 101 ? 19.763 2.750 -12.546 1.00 90.19 101 GLY A CA 1
ATOM 792 C C . GLY A 1 101 ? 19.012 1.972 -11.457 1.00 90.19 101 GLY A C 1
ATOM 793 O O . GLY A 1 101 ? 19.529 0.984 -10.945 1.00 90.19 101 GLY A O 1
ATOM 794 N N . HIS A 1 102 ? 17.795 2.383 -11.088 1.00 90.38 102 HIS A N 1
ATOM 795 C CA . HIS A 1 102 ? 16.959 1.634 -10.143 1.00 90.38 102 HIS A CA 1
ATOM 796 C C . HIS A 1 102 ? 16.251 0.443 -10.806 1.00 90.38 102 HIS A C 1
ATOM 798 O O . HIS A 1 102 ? 15.956 0.462 -12.001 1.00 90.38 102 HIS A O 1
ATOM 804 N N . SER A 1 103 ? 15.892 -0.563 -10.008 1.00 91.12 103 SER A N 1
ATOM 805 C CA . SER A 1 103 ? 14.998 -1.640 -10.445 1.00 91.12 103 SER A CA 1
ATOM 806 C C . SER A 1 103 ? 13.623 -1.092 -10.844 1.00 91.12 103 SER A C 1
ATOM 808 O O . SER A 1 103 ? 13.089 -0.188 -10.197 1.00 91.12 103 SER A O 1
ATOM 810 N N . VAL A 1 104 ? 13.041 -1.657 -11.902 1.00 92.88 104 VAL A N 1
ATOM 811 C CA . VAL A 1 104 ? 11.708 -1.289 -12.397 1.00 92.88 104 VAL A CA 1
ATOM 812 C C . VAL A 1 104 ? 10.649 -2.135 -11.694 1.00 92.88 104 VAL A C 1
ATOM 814 O O . VAL A 1 104 ? 10.757 -3.357 -11.648 1.00 92.88 104 VAL A O 1
ATOM 817 N N . ASP A 1 105 ? 9.608 -1.486 -11.171 1.00 93.50 105 ASP A N 1
ATOM 818 C CA . ASP A 1 105 ? 8.455 -2.148 -10.563 1.00 93.50 105 ASP A CA 1
ATOM 819 C C . ASP A 1 105 ? 7.149 -1.633 -11.183 1.00 93.50 105 ASP A C 1
ATOM 821 O O . ASP A 1 105 ? 6.783 -0.462 -11.052 1.00 93.50 105 ASP A O 1
ATOM 825 N N . TYR A 1 106 ? 6.434 -2.541 -11.843 1.00 94.38 106 TYR A N 1
ATOM 826 C CA . TYR A 1 106 ? 5.198 -2.263 -12.570 1.00 94.38 106 TYR A CA 1
ATOM 827 C C . TYR A 1 106 ? 3.947 -2.208 -11.682 1.00 94.38 106 TYR A C 1
ATOM 829 O O . TYR A 1 106 ? 2.873 -1.846 -12.163 1.00 94.38 106 TYR A O 1
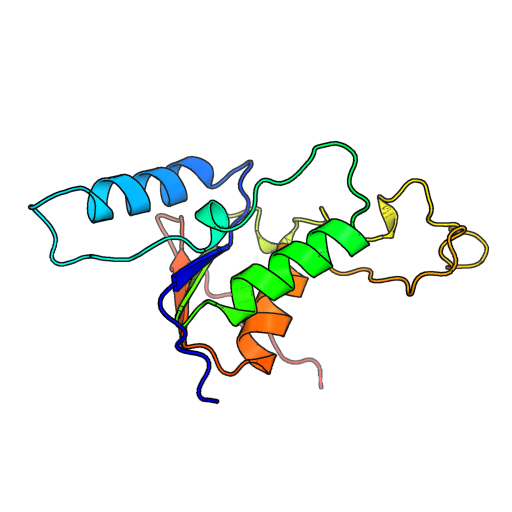ATOM 837 N N . LYS A 1 107 ? 4.056 -2.567 -10.400 1.00 95.00 107 LYS A N 1
ATOM 838 C CA . LYS A 1 107 ? 2.926 -2.590 -9.464 1.00 95.00 107 LYS A CA 1
ATOM 839 C C . LYS A 1 107 ? 2.482 -1.171 -9.110 1.00 95.00 107 LYS A C 1
ATOM 841 O O . LYS A 1 107 ? 3.324 -0.288 -8.944 1.00 95.00 107 LYS A O 1
ATOM 846 N N . SER A 1 108 ? 1.180 -0.972 -8.929 1.00 94.06 108 SER A N 1
ATOM 847 C CA . SER A 1 108 ? 0.658 0.233 -8.281 1.00 94.06 108 SER A CA 1
ATOM 848 C C . SER A 1 108 ? 1.052 0.293 -6.803 1.00 94.06 108 SER A C 1
ATOM 850 O O . SER A 1 108 ? 1.529 -0.703 -6.249 1.00 94.06 108 SER A O 1
ATOM 852 N N . TYR A 1 109 ? 0.854 1.444 -6.155 1.00 93.25 109 TYR A N 1
ATOM 853 C CA . TYR A 1 109 ? 1.084 1.595 -4.715 1.00 93.25 109 TYR A CA 1
ATOM 854 C C . TYR A 1 109 ? 0.260 0.593 -3.908 1.00 93.25 109 TYR A C 1
ATOM 856 O O . TYR A 1 109 ? 0.844 -0.184 -3.163 1.00 93.25 109 TYR A O 1
ATOM 864 N N . ILE A 1 110 ? -1.044 0.491 -4.177 1.00 93.62 110 ILE A N 1
ATOM 865 C CA . ILE A 1 110 ? -1.944 -0.441 -3.481 1.00 93.62 110 ILE A CA 1
ATOM 866 C C . ILE A 1 110 ? -1.458 -1.888 -3.624 1.00 93.62 110 ILE A C 1
ATOM 868 O O . ILE A 1 110 ? -1.365 -2.628 -2.646 1.00 93.62 110 ILE A O 1
ATOM 872 N N . LYS A 1 111 ? -1.083 -2.309 -4.840 1.00 94.56 111 LYS A N 1
ATOM 873 C CA . LYS A 1 111 ? -0.579 -3.672 -5.060 1.00 94.56 111 LYS A CA 1
ATOM 874 C C . LYS A 1 111 ? 0.749 -3.909 -4.337 1.00 94.56 111 LYS A C 1
ATOM 876 O O . LYS A 1 111 ? 0.939 -4.972 -3.754 1.00 94.56 111 LYS A O 1
ATOM 881 N N . TYR A 1 112 ? 1.651 -2.929 -4.362 1.00 95.31 112 TYR A N 1
ATOM 882 C CA . TYR A 1 112 ? 2.906 -2.980 -3.616 1.00 95.31 112 TYR A CA 1
ATOM 883 C C . TYR A 1 112 ? 2.654 -3.106 -2.106 1.00 95.31 112 TYR A C 1
ATOM 885 O O . TYR A 1 112 ? 3.247 -3.961 -1.455 1.00 95.31 112 TYR A O 1
ATOM 893 N N . GLU A 1 113 ? 1.750 -2.303 -1.551 1.00 95.19 113 GLU A N 1
ATOM 894 C CA . GLU A 1 113 ? 1.376 -2.321 -0.136 1.00 95.19 113 GLU A CA 1
ATOM 895 C C . GLU A 1 113 ? 0.762 -3.661 0.275 1.00 95.19 113 GLU A C 1
ATOM 897 O O . GLU A 1 113 ? 1.170 -4.220 1.292 1.00 95.19 113 GLU A O 1
ATOM 902 N N . CYS A 1 114 ? -0.150 -4.221 -0.529 1.00 95.25 114 CYS A N 1
ATOM 903 C CA . CYS A 1 114 ? -0.716 -5.549 -0.291 1.00 95.25 114 CYS A CA 1
ATOM 904 C C . CYS A 1 114 ? 0.366 -6.635 -0.260 1.00 95.25 114 CYS A C 1
ATOM 906 O O . CYS A 1 114 ? 0.381 -7.448 0.664 1.00 95.25 114 CYS A O 1
ATOM 908 N N . ASP A 1 115 ? 1.287 -6.631 -1.228 1.00 95.62 115 ASP A N 1
ATOM 909 C CA . ASP A 1 115 ? 2.394 -7.590 -1.259 1.00 95.62 115 ASP A CA 1
ATOM 910 C C . ASP A 1 115 ? 3.257 -7.453 0.005 1.00 95.62 115 ASP A C 1
ATOM 912 O O . ASP A 1 115 ? 3.581 -8.451 0.644 1.00 95.62 115 ASP A O 1
ATOM 916 N N . LYS A 1 116 ? 3.562 -6.220 0.434 1.00 94.75 116 LYS A N 1
ATOM 917 C CA . LYS A 1 116 ? 4.343 -5.971 1.655 1.00 94.75 116 LYS A CA 1
ATOM 918 C C . LYS A 1 116 ? 3.612 -6.344 2.937 1.00 94.75 116 LYS A C 1
ATOM 920 O O . LYS A 1 116 ? 4.262 -6.820 3.864 1.00 94.75 116 LYS A O 1
ATOM 925 N N . ALA A 1 117 ? 2.295 -6.176 2.998 1.00 95.12 117 ALA A N 1
ATOM 926 C CA . ALA A 1 117 ? 1.497 -6.617 4.136 1.00 95.12 117 ALA A CA 1
ATOM 927 C C . ALA A 1 117 ? 1.506 -8.148 4.274 1.00 95.12 117 ALA A C 1
ATOM 929 O O . ALA A 1 117 ? 1.647 -8.658 5.386 1.00 95.12 117 ALA A O 1
ATOM 930 N N . VAL A 1 118 ? 1.407 -8.868 3.147 1.00 95.94 118 VAL A N 1
ATOM 931 C CA . VAL A 1 118 ? 1.482 -10.337 3.100 1.00 95.94 118 VAL A CA 1
ATOM 932 C C . VAL A 1 118 ? 2.885 -10.829 3.451 1.00 95.94 118 VAL A C 1
ATOM 934 O O . VAL A 1 118 ? 3.016 -11.681 4.323 1.00 95.94 118 VAL A O 1
ATOM 937 N N . GLU A 1 119 ? 3.931 -10.269 2.832 1.00 94.56 119 GLU A N 1
ATOM 938 C CA . GLU A 1 119 ? 5.334 -10.598 3.136 1.00 94.56 119 GLU A CA 1
ATOM 939 C C . GLU A 1 119 ? 5.675 -10.387 4.621 1.00 94.56 119 GLU A C 1
ATOM 941 O O . GLU A 1 119 ? 6.472 -11.128 5.186 1.00 94.56 119 GLU A O 1
ATOM 946 N N . ALA A 1 120 ? 5.091 -9.365 5.252 1.00 90.81 120 ALA A N 1
ATOM 947 C CA . ALA A 1 120 ? 5.337 -9.024 6.651 1.00 90.81 120 ALA A CA 1
ATOM 948 C C . ALA A 1 120 ? 4.427 -9.766 7.650 1.00 90.81 120 ALA A C 1
ATOM 950 O O . ALA A 1 120 ? 4.514 -9.475 8.851 1.00 90.81 120 ALA A O 1
ATOM 951 N N . GLU A 1 121 ? 3.553 -10.655 7.161 1.00 92.88 121 GLU A N 1
ATOM 952 C CA . GLU A 1 121 ? 2.561 -11.420 7.932 1.00 92.88 121 GLU A CA 1
ATOM 953 C C . GLU A 1 121 ? 1.699 -10.533 8.850 1.00 92.88 121 GLU A C 1
ATOM 955 O O . GLU A 1 121 ? 1.352 -10.879 9.982 1.00 92.88 121 GLU A O 1
ATOM 960 N N . ILE A 1 122 ? 1.364 -9.333 8.371 1.00 92.38 122 ILE A N 1
ATOM 961 C CA . ILE A 1 122 ? 0.559 -8.366 9.119 1.00 92.38 122 ILE A CA 1
ATOM 962 C C . ILE A 1 122 ? -0.909 -8.795 9.070 1.00 92.38 122 ILE A C 1
ATOM 964 O O . ILE A 1 122 ? -1.400 -9.287 8.057 1.00 92.38 122 ILE A O 1
ATOM 968 N N . LYS A 1 123 ? -1.657 -8.572 10.157 1.00 93.62 123 LYS A N 1
ATOM 969 C CA . LYS A 1 123 ? -3.101 -8.837 10.168 1.00 93.62 123 LYS A CA 1
ATOM 970 C C . LYS A 1 123 ? -3.814 -7.930 9.158 1.00 93.62 123 LYS A C 1
ATOM 972 O O . LYS A 1 123 ? -3.870 -6.716 9.363 1.00 93.62 123 LYS A O 1
ATOM 977 N N . ILE A 1 124 ? -4.392 -8.535 8.120 1.00 95.19 124 ILE A N 1
ATOM 978 C CA . ILE A 1 124 ? -5.126 -7.843 7.053 1.00 95.19 124 ILE A CA 1
ATOM 979 C C . ILE A 1 124 ? -6.616 -7.755 7.404 1.00 95.19 124 ILE A C 1
ATOM 981 O O . ILE A 1 124 ? -7.242 -8.746 7.784 1.00 95.19 124 ILE A O 1
ATOM 985 N N . ILE A 1 125 ? -7.185 -6.563 7.253 1.00 94.69 125 ILE A N 1
ATOM 986 C CA . ILE A 1 125 ? -8.609 -6.257 7.388 1.00 94.69 125 ILE A CA 1
ATOM 987 C C . ILE A 1 125 ? -9.048 -5.627 6.067 1.00 94.69 125 ILE A C 1
ATOM 989 O O . ILE A 1 125 ? -8.406 -4.696 5.595 1.00 94.69 125 ILE A O 1
ATOM 993 N N . VAL A 1 126 ? -10.123 -6.132 5.463 1.00 93.25 126 VAL A N 1
ATOM 994 C CA . VAL A 1 126 ? -10.639 -5.612 4.189 1.00 93.25 126 VAL A CA 1
ATOM 995 C C . VAL A 1 126 ? -12.001 -4.975 4.424 1.00 93.25 126 VAL A C 1
ATOM 997 O O . VAL A 1 126 ? -12.909 -5.638 4.928 1.00 93.25 126 VAL A O 1
ATOM 1000 N N . LEU A 1 127 ? -12.133 -3.705 4.052 1.00 91.31 127 LEU A N 1
ATOM 1001 C CA . LEU A 1 127 ? -13.365 -2.927 4.115 1.00 91.31 127 LEU A CA 1
ATOM 1002 C C . LEU A 1 127 ? -13.834 -2.648 2.690 1.00 91.31 127 LEU A C 1
ATOM 1004 O O . LEU A 1 127 ? -13.073 -2.133 1.880 1.00 91.31 127 LEU A O 1
ATOM 1008 N N . TYR A 1 128 ? -15.077 -2.994 2.372 1.00 88.88 128 TYR A N 1
ATOM 1009 C CA . TYR A 1 128 ? -15.637 -2.743 1.046 1.00 88.88 128 TYR A CA 1
ATOM 1010 C C . TYR A 1 128 ? -16.475 -1.470 1.078 1.00 88.88 128 TYR A C 1
ATOM 1012 O O . TYR A 1 128 ? -17.454 -1.399 1.823 1.00 88.88 128 TYR A O 1
ATOM 1020 N N . LYS A 1 129 ? -16.117 -0.487 0.249 1.00 83.06 129 LYS A N 1
ATOM 1021 C CA . LYS A 1 129 ? -16.885 0.745 0.053 1.00 83.06 129 LYS A CA 1
ATOM 1022 C C . LYS A 1 129 ? -17.960 0.512 -1.015 1.00 83.06 129 LYS A C 1
ATOM 1024 O O . LYS A 1 129 ? -17.924 1.078 -2.099 1.00 83.06 129 LYS A O 1
ATOM 1029 N N . ALA A 1 130 ? -18.900 -0.386 -0.731 1.00 70.56 130 ALA A N 1
ATOM 1030 C CA . ALA A 1 130 ? -20.004 -0.694 -1.635 1.00 70.56 130 ALA A CA 1
ATOM 1031 C C . ALA A 1 130 ? -21.257 -1.098 -0.852 1.00 70.56 130 ALA A C 1
ATOM 1033 O O . ALA A 1 130 ? -21.169 -1.807 0.150 1.00 70.56 130 ALA A O 1
ATOM 1034 N N . ALA A 1 131 ? -22.438 -0.729 -1.358 1.00 56.50 131 ALA A N 1
ATOM 1035 C CA . ALA A 1 131 ? -23.715 -1.236 -0.844 1.00 56.50 131 ALA A CA 1
ATOM 1036 C 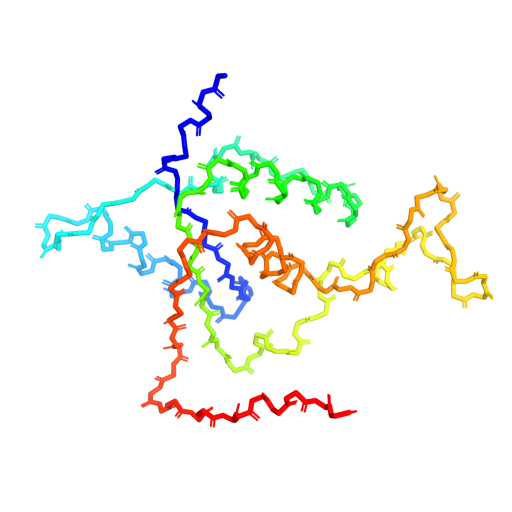C . ALA A 1 131 ? -23.899 -2.746 -1.120 1.00 56.50 131 ALA A C 1
ATOM 1038 O O . ALA A 1 131 ? -24.736 -3.402 -0.504 1.00 56.50 131 ALA A O 1
ATOM 1039 N N . THR A 1 132 ? -23.122 -3.313 -2.052 1.00 50.94 132 THR A N 1
ATOM 1040 C CA . THR A 1 132 ? -23.153 -4.734 -2.422 1.00 50.94 132 THR A CA 1
ATOM 1041 C C . THR A 1 132 ? -21.746 -5.233 -2.745 1.00 50.94 132 THR A C 1
ATOM 1043 O O . THR A 1 132 ? -21.089 -4.740 -3.657 1.00 50.94 132 THR A O 1
ATOM 1046 N N . VAL A 1 133 ? -21.277 -6.254 -2.024 1.00 55.44 133 VAL A N 1
ATOM 1047 C CA . VAL A 1 133 ? -19.953 -6.851 -2.258 1.00 55.44 133 VAL A CA 1
ATOM 1048 C C . VAL A 1 133 ? -20.048 -7.901 -3.365 1.00 55.44 133 VAL A C 1
ATOM 1050 O O . VAL A 1 133 ? -20.465 -9.035 -3.125 1.00 55.44 133 VAL A O 1
ATOM 1053 N N . LYS A 1 134 ? -19.601 -7.573 -4.582 1.00 55.00 134 LYS A N 1
ATOM 1054 C CA . LYS A 1 134 ? -19.322 -8.593 -5.604 1.00 55.00 134 LYS A CA 1
ATOM 1055 C C . LYS A 1 134 ? -17.974 -9.242 -5.292 1.00 55.00 134 LYS A C 1
ATOM 1057 O O . LYS A 1 134 ? -16.932 -8.781 -5.749 1.00 55.00 134 LYS A O 1
ATOM 1062 N N . LYS A 1 135 ? -17.978 -10.337 -4.520 1.00 52.03 135 LYS A N 1
ATOM 1063 C CA . LYS A 1 135 ? -16.799 -11.212 -4.384 1.00 52.03 135 LYS A CA 1
ATOM 1064 C C . LYS A 1 135 ? -16.520 -11.886 -5.727 1.00 52.03 135 LYS A C 1
ATOM 1066 O O . LYS A 1 135 ? -16.932 -13.019 -5.962 1.00 52.03 135 LYS A O 1
ATOM 1071 N N . ILE A 1 136 ? -15.809 -11.203 -6.617 1.00 53.78 136 ILE A N 1
ATOM 1072 C CA . ILE A 1 136 ? -15.235 -11.858 -7.787 1.00 53.78 136 ILE A CA 1
ATOM 1073 C C . ILE A 1 136 ? -14.035 -12.643 -7.268 1.00 53.78 136 ILE A C 1
ATOM 1075 O O . ILE A 1 136 ? -13.031 -12.073 -6.841 1.00 53.78 136 ILE A O 1
ATOM 1079 N N . LYS A 1 137 ? -14.190 -13.966 -7.230 1.00 38.25 137 LYS A N 1
ATOM 1080 C CA . LYS A 1 137 ? -13.150 -14.928 -6.865 1.00 38.25 137 LYS A CA 1
ATOM 1081 C C . LYS A 1 137 ? -11.907 -14.595 -7.701 1.00 38.25 137 LYS A C 1
ATOM 1083 O O . LYS A 1 137 ? -11.928 -14.782 -8.914 1.00 38.25 137 LYS A O 1
ATOM 1088 N N . MET A 1 138 ? -10.845 -14.065 -7.089 1.00 38.81 138 MET A N 1
ATOM 1089 C CA . MET A 1 138 ? -9.550 -13.997 -7.765 1.00 38.81 138 MET A CA 1
ATOM 1090 C C . MET A 1 138 ? -9.055 -15.437 -7.891 1.00 38.81 138 MET A C 1
ATOM 1092 O O . MET A 1 138 ? -8.526 -16.013 -6.941 1.00 38.81 138 MET A O 1
ATOM 1096 N N . SER A 1 139 ? -9.323 -16.059 -9.036 1.00 40.56 139 SER A N 1
ATOM 1097 C CA . SER A 1 139 ? -8.755 -17.351 -9.390 1.00 40.56 139 SER A CA 1
ATOM 1098 C C . SER A 1 139 ? -7.244 -17.183 -9.498 1.00 40.56 139 SER A C 1
ATOM 1100 O O . SER A 1 139 ? -6.760 -16.421 -10.335 1.00 40.56 139 SER A O 1
ATOM 1102 N N . ARG A 1 140 ? -6.501 -17.889 -8.640 1.00 46.69 140 ARG A N 1
ATOM 1103 C CA . ARG A 1 140 ? -5.095 -18.200 -8.896 1.00 46.69 140 ARG A CA 1
ATOM 1104 C C . ARG A 1 140 ? -5.053 -18.898 -10.257 1.00 46.69 140 ARG A C 1
ATOM 1106 O O . ARG A 1 140 ? -5.662 -19.955 -10.399 1.00 46.69 140 ARG A O 1
ATOM 1113 N N . GLY A 1 141 ? -4.441 -18.255 -11.250 1.00 47.16 141 GLY A N 1
ATOM 1114 C CA . GLY A 1 141 ? -4.096 -18.921 -12.503 1.00 47.16 141 GLY A CA 1
ATOM 1115 C C . GLY A 1 141 ? -3.205 -20.114 -12.174 1.00 47.16 141 GLY A C 1
ATOM 1116 O O . GLY A 1 141 ? -2.302 -19.972 -11.344 1.00 47.16 141 GLY A O 1
ATOM 1117 N N . GLY A 1 142 ? -3.573 -21.273 -12.720 1.00 35.81 142 GLY A N 1
ATOM 1118 C CA . GLY A 1 142 ? -2.806 -22.514 -12.623 1.00 35.81 142 GLY A CA 1
ATOM 1119 C C . GLY A 1 142 ? -1.555 -22.496 -13.482 1.00 35.81 142 GLY A C 1
ATOM 1120 O O . GLY A 1 142 ? -1.417 -21.565 -14.310 1.00 35.81 142 GLY A O 1
#

Radius of gyration: 16.58 Å; chains: 1; bounding box: 44×39×48 Å

pLDDT: mean 84.15, std 15.07, range [35.81, 96.0]

InterPro domains:
  IPR015032 Thoeris protein ThsB, TIR-like domain [PF08937] (15-79)

Sequence (142 aa):
MTTYRTKTYIAGDWDHDEDAVNKLHQWNDSNHWSLTFTDAHELTQANDSSLNCSIKASLKKRMDASKRFVLIVGDSTKTVTAGSCVWCGSYNSHTYACSKGHSVDYKSYIKYECDKAVEAEIKIIVLYKAATVKKIKMSRGG

Foldseek 3Di:
DPLAQQAEEEDEDCVVCVVVVVVLVVQQPDPPDPDHGHYLCVVDDDDPPDFLVRVLVSLLVSLSSHQEYEYEDEPCRVVDQASFCVPGPQADPVVRAGVVRDDGGRHHSRRSNVVSCVVVVHHYHYHYPDPDDPPPPPDDDD

Secondary structure (DSSP, 8-state):
------EEEEES-HHHHHHHHHHHHHHHS-TTSS----BGGGG-PPPTT--HHHHHHHHHHHHHTEEEEEEEE-SSTTT--TT-GGGSTTEETTTTEETTSPPP----HHHHHHHHHHHTT-EEEEEE-SSS----------

Organism: NCBI:txid657313